Protein AF-A0A8T4RBD2-F1 (afdb_monomer)

Radius of gyration: 12.71 Å; Cα contacts (8 Å, |Δi|>4): 119; chains: 1; bounding box: 31×23×30 Å

Foldseek 3Di:
DDWDADPVQQKIKAFDADDDFPDWDDPDVQKIFTADPVGDTGIMMGHNCCVPPVPVVVVVPDDPDDDDD

Structure (mmCIF, N/CA/C/O backbone):
data_AF-A0A8T4RBD2-F1
#
_entry.id   AF-A0A8T4RBD2-F1
#
loop_
_atom_si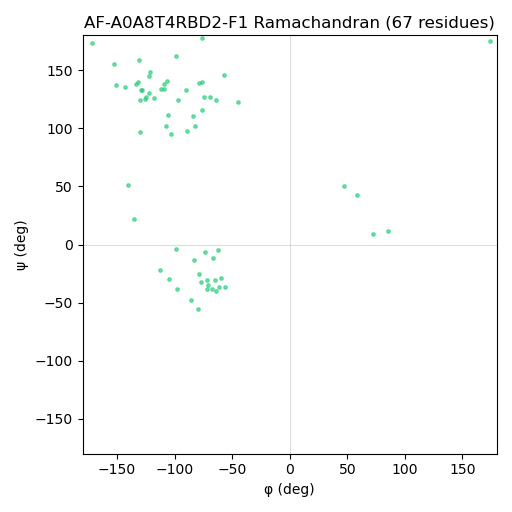te.group_PDB
_atom_site.id
_atom_site.type_symbol
_atom_site.label_atom_id
_atom_site.label_alt_id
_atom_site.label_comp_id
_atom_site.label_asym_id
_atom_site.label_entity_id
_atom_site.label_seq_id
_atom_site.pdbx_PDB_ins_code
_atom_site.Cartn_x
_atom_site.Cartn_y
_atom_site.Cartn_z
_atom_site.occupancy
_atom_site.B_iso_or_equiv
_atom_site.auth_seq_id
_atom_site.auth_comp_id
_atom_site.auth_asym_id
_atom_site.auth_atom_id
_atom_site.pdbx_PDB_model_num
ATOM 1 N N . MET A 1 1 ? 3.928 -4.015 13.126 1.00 85.81 1 MET A N 1
ATOM 2 C CA . MET A 1 1 ? 4.120 -3.481 11.757 1.00 85.81 1 MET A CA 1
ATOM 3 C C . MET A 1 1 ? 4.511 -4.636 10.839 1.00 85.81 1 MET A C 1
ATOM 5 O O . MET A 1 1 ? 5.179 -5.540 11.325 1.00 85.81 1 MET A O 1
ATOM 9 N N . LYS A 1 2 ? 4.071 -4.665 9.575 1.00 87.69 2 LYS A N 1
ATOM 10 C CA . LYS A 1 2 ? 4.423 -5.715 8.594 1.00 87.69 2 LYS A CA 1
ATOM 11 C C . LYS A 1 2 ? 4.594 -5.094 7.210 1.00 87.69 2 LYS A C 1
ATOM 13 O O . LYS A 1 2 ?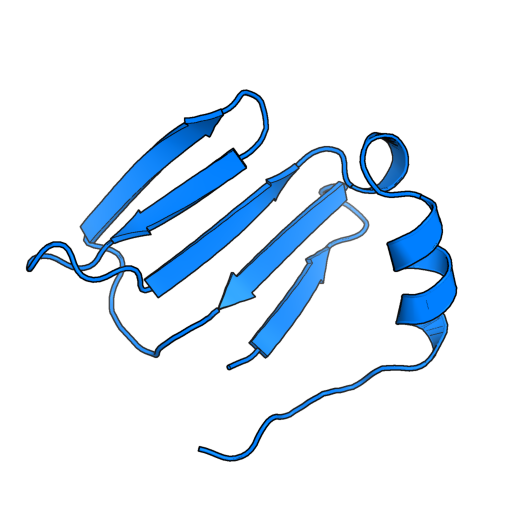 3.750 -4.296 6.823 1.00 87.69 2 LYS A O 1
ATOM 18 N N . ILE A 1 3 ? 5.637 -5.479 6.483 1.00 90.94 3 ILE A N 1
ATOM 19 C CA . ILE A 1 3 ? 5.838 -5.105 5.078 1.00 90.94 3 ILE A CA 1
ATOM 20 C C . ILE A 1 3 ? 5.624 -6.359 4.235 1.00 90.94 3 ILE A C 1
ATOM 22 O O . ILE A 1 3 ? 6.110 -7.432 4.591 1.00 90.94 3 ILE A O 1
ATOM 26 N N . THR A 1 4 ? 4.864 -6.241 3.155 1.00 90.75 4 THR A N 1
ATOM 27 C CA . THR A 1 4 ? 4.635 -7.314 2.184 1.00 90.75 4 THR A CA 1
ATOM 28 C C . THR A 1 4 ? 4.848 -6.778 0.788 1.00 90.75 4 THR A C 1
ATOM 30 O O . THR A 1 4 ? 4.424 -5.666 0.492 1.00 90.75 4 THR A O 1
ATOM 33 N N . TYR A 1 5 ? 5.469 -7.581 -0.059 1.00 91.44 5 TYR A N 1
ATOM 34 C CA . TYR A 1 5 ? 5.621 -7.295 -1.473 1.00 91.44 5 TYR A CA 1
ATOM 35 C C . TYR A 1 5 ? 4.999 -8.440 -2.269 1.00 91.44 5 TYR A C 1
ATOM 37 O O . TYR A 1 5 ? 5.251 -9.606 -1.962 1.00 91.44 5 TYR A O 1
ATOM 45 N N . ASP A 1 6 ? 4.155 -8.088 -3.229 1.00 91.44 6 ASP A N 1
ATOM 46 C CA . ASP A 1 6 ? 3.533 -8.992 -4.186 1.00 91.44 6 ASP A CA 1
ATOM 47 C C . ASP A 1 6 ? 4.217 -8.779 -5.540 1.00 91.44 6 ASP A C 1
ATOM 49 O O . ASP A 1 6 ? 4.119 -7.708 -6.143 1.00 91.44 6 ASP A O 1
ATOM 53 N N . GLU A 1 7 ? 4.973 -9.783 -5.985 1.00 90.62 7 GLU A N 1
ATOM 54 C CA . GLU A 1 7 ? 5.754 -9.694 -7.217 1.00 90.62 7 GLU A CA 1
ATOM 55 C C . GLU A 1 7 ? 4.884 -9.724 -8.481 1.00 90.62 7 GLU A C 1
ATOM 57 O O . GLU A 1 7 ? 5.263 -9.096 -9.478 1.00 90.62 7 GLU A O 1
ATOM 62 N N . ASP A 1 8 ? 3.741 -10.415 -8.430 1.00 93.00 8 ASP A N 1
ATOM 63 C CA . ASP A 1 8 ? 2.807 -10.538 -9.552 1.00 93.00 8 ASP A CA 1
ATOM 64 C C . ASP A 1 8 ? 2.078 -9.210 -9.781 1.00 93.00 8 ASP A C 1
ATOM 66 O O . ASP A 1 8 ? 1.881 -8.791 -10.923 1.00 93.00 8 ASP A O 1
ATOM 70 N N . ALA A 1 9 ? 1.723 -8.520 -8.694 1.00 94.25 9 ALA A N 1
ATOM 71 C CA . ALA A 1 9 ? 1.119 -7.190 -8.739 1.00 94.25 9 ALA A CA 1
ATOM 72 C C . ALA A 1 9 ? 2.140 -6.042 -8.886 1.00 94.25 9 ALA A C 1
ATOM 74 O O . ALA A 1 9 ? 1.733 -4.914 -9.156 1.00 94.25 9 ALA A O 1
ATOM 75 N N . ASP A 1 10 ? 3.438 -6.310 -8.691 1.00 94.69 10 ASP A N 1
ATOM 76 C CA . ASP A 1 10 ? 4.497 -5.299 -8.519 1.00 94.69 10 ASP A CA 1
ATOM 77 C C . ASP A 1 10 ? 4.094 -4.205 -7.513 1.00 94.69 10 ASP A C 1
ATOM 79 O O . ASP A 1 10 ? 4.154 -3.000 -7.782 1.00 94.69 10 ASP A O 1
ATOM 83 N N . ALA A 1 11 ? 3.629 -4.653 -6.344 1.00 95.25 11 ALA A N 1
ATOM 84 C CA . ALA A 1 11 ? 3.043 -3.800 -5.319 1.00 95.25 11 ALA A CA 1
ATOM 85 C C . ALA A 1 11 ? 3.601 -4.117 -3.928 1.00 95.25 11 ALA A C 1
ATOM 87 O O . ALA A 1 11 ? 3.745 -5.274 -3.531 1.00 95.25 11 ALA A O 1
ATOM 88 N N . MET A 1 12 ? 3.888 -3.077 -3.151 1.00 94.62 12 MET A N 1
ATOM 89 C CA . MET A 1 12 ? 4.297 -3.176 -1.755 1.00 94.62 12 MET A CA 1
ATOM 90 C C . MET A 1 12 ? 3.216 -2.606 -0.849 1.00 94.62 12 MET A C 1
ATOM 92 O O . MET A 1 12 ? 2.747 -1.492 -1.050 1.00 94.62 12 MET A O 1
ATOM 96 N N . TYR A 1 13 ? 2.897 -3.334 0.217 1.00 95.75 13 TYR A N 1
ATOM 97 C CA . TYR A 1 13 ? 2.038 -2.858 1.287 1.00 95.75 13 TYR A CA 1
ATOM 98 C C . TYR A 1 13 ? 2.788 -2.804 2.619 1.00 95.75 13 TYR A C 1
ATOM 100 O O . TYR A 1 13 ? 3.357 -3.792 3.089 1.00 95.75 13 TYR A O 1
ATOM 108 N N . ILE A 1 14 ? 2.756 -1.639 3.257 1.00 94.88 14 ILE A N 1
ATOM 109 C CA . ILE A 1 14 ? 3.331 -1.372 4.573 1.00 94.88 14 ILE A CA 1
ATOM 110 C C . ILE A 1 14 ? 2.181 -1.230 5.564 1.00 94.88 14 ILE A C 1
ATOM 112 O O . ILE A 1 14 ? 1.537 -0.187 5.664 1.00 94.88 14 ILE A O 1
ATOM 116 N N . LYS A 1 15 ? 1.934 -2.276 6.349 1.00 95.56 15 LYS A N 1
ATOM 117 C CA . LYS A 1 15 ? 0.944 -2.271 7.426 1.00 95.56 15 LYS A CA 1
ATOM 118 C C . LYS A 1 15 ? 1.540 -1.687 8.700 1.00 95.56 15 LYS A C 1
ATOM 120 O O . LYS A 1 15 ? 2.346 -2.342 9.371 1.00 95.56 15 LYS A O 1
ATOM 125 N N . LEU A 1 16 ? 1.084 -0.499 9.084 1.00 94.44 16 LEU A N 1
ATOM 126 C CA . LEU A 1 16 ? 1.538 0.186 10.295 1.00 94.44 16 LEU A CA 1
ATOM 127 C C . LEU A 1 16 ? 0.842 -0.383 11.534 1.00 94.44 16 LEU A C 1
ATOM 129 O O . LEU A 1 16 ? 1.505 -0.898 12.439 1.00 94.44 16 LEU A O 1
ATOM 133 N N . ILE A 1 17 ? -0.494 -0.379 11.537 1.00 93.56 17 ILE A N 1
ATOM 134 C CA . ILE A 1 17 ? -1.321 -0.846 12.657 1.00 93.56 17 ILE A CA 1
ATOM 135 C C . ILE A 1 17 ? -2.421 -1.806 12.192 1.00 93.56 17 ILE A C 1
ATOM 137 O O . ILE A 1 17 ? -2.791 -1.876 11.019 1.00 93.56 17 ILE A O 1
ATOM 141 N N . ARG A 1 18 ? -2.941 -2.614 13.120 1.00 93.12 18 ARG A N 1
ATOM 142 C CA . ARG A 1 18 ? -4.100 -3.476 12.850 1.00 93.12 18 ARG A CA 1
ATOM 143 C C . ARG A 1 18 ? -5.378 -2.641 12.913 1.00 93.12 18 ARG A C 1
ATOM 145 O O . ARG A 1 18 ? -5.542 -1.829 13.813 1.00 93.12 18 ARG A O 1
ATOM 152 N N . GLY A 1 19 ? -6.297 -2.890 11.989 1.00 95.00 19 GLY A N 1
ATOM 153 C CA . GLY A 1 19 ? -7.578 -2.201 11.924 1.00 95.00 19 GLY A CA 1
ATOM 154 C C . GLY A 1 19 ? -8.357 -2.601 10.679 1.00 95.00 19 GLY A C 1
ATOM 155 O O . GLY A 1 19 ? -7.854 -3.353 9.840 1.00 95.00 19 GLY A O 1
ATOM 156 N N . LYS A 1 20 ? -9.591 -2.107 10.582 1.00 97.56 20 LYS A N 1
ATOM 157 C CA . LYS A 1 20 ? -10.440 -2.268 9.402 1.00 97.56 20 LYS A CA 1
ATOM 158 C C . LYS A 1 20 ? -10.334 -1.015 8.542 1.00 97.56 20 LYS A C 1
ATOM 160 O O . LYS A 1 20 ? -10.625 0.076 9.031 1.00 97.56 20 LYS A O 1
ATOM 165 N N . VAL A 1 21 ? -9.966 -1.193 7.277 1.00 97.88 21 VAL A N 1
ATOM 166 C CA . VAL A 1 21 ? -9.949 -0.108 6.293 1.00 97.88 21 VAL A CA 1
ATOM 167 C C . VAL A 1 21 ? -11.376 0.388 6.085 1.00 97.88 21 VAL A C 1
ATOM 169 O O . VAL A 1 21 ? -12.285 -0.393 5.799 1.00 97.88 21 VAL A O 1
ATOM 172 N N . ALA 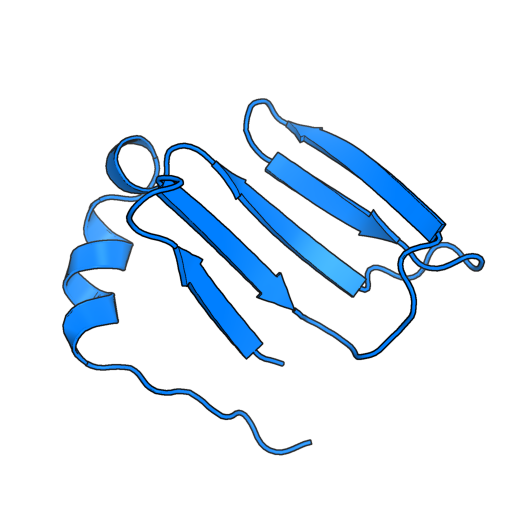A 1 22 ? -11.574 1.686 6.285 1.00 98.50 22 ALA A N 1
ATOM 173 C CA . ALA A 1 22 ? -12.822 2.379 5.987 1.00 98.50 22 ALA A CA 1
ATOM 174 C C . ALA A 1 22 ? -12.698 3.227 4.718 1.00 98.50 22 ALA A C 1
ATOM 176 O O . ALA A 1 22 ? -13.691 3.439 4.025 1.00 98.50 22 ALA A O 1
ATOM 177 N N . LYS A 1 23 ? -11.491 3.724 4.424 1.00 98.25 23 LYS A N 1
ATOM 178 C CA . LYS A 1 23 ? -11.214 4.542 3.247 1.00 98.25 23 LYS A CA 1
ATOM 179 C C . LYS A 1 23 ? -9.771 4.368 2.796 1.00 98.25 23 LYS A C 1
ATOM 181 O O . LYS A 1 23 ? -8.873 4.478 3.617 1.00 98.25 23 LYS A O 1
ATOM 186 N N . THR A 1 24 ? -9.576 4.246 1.493 1.00 98.38 24 THR A N 1
ATOM 187 C CA . THR A 1 24 ? -8.269 4.355 0.839 1.00 98.38 24 THR A CA 1
ATOM 188 C C . THR A 1 24 ? -8.214 5.688 0.097 1.00 98.38 24 THR A C 1
ATOM 190 O O . THR A 1 24 ? -9.227 6.142 -0.450 1.00 98.38 24 THR A O 1
ATOM 193 N N . LYS A 1 25 ? -7.070 6.370 0.124 1.00 98.44 25 LYS A N 1
ATOM 194 C CA . LYS A 1 25 ? -6.835 7.590 -0.661 1.00 98.44 25 LYS A CA 1
ATOM 195 C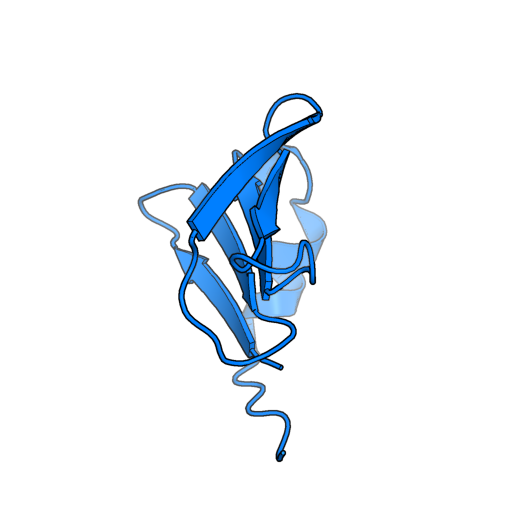 C . LYS A 1 25 ? -5.542 7.464 -1.439 1.00 98.44 25 LYS A C 1
ATOM 197 O O . LYS A 1 25 ? -4.521 7.148 -0.844 1.00 98.44 25 LYS A O 1
ATOM 202 N N . GLU A 1 26 ? -5.587 7.805 -2.716 1.00 98.12 26 GLU A N 1
ATOM 203 C CA . GLU A 1 26 ? -4.386 8.125 -3.479 1.00 98.12 26 GLU A CA 1
ATOM 204 C C . GLU A 1 26 ? -3.812 9.449 -2.958 1.00 98.12 26 GLU A C 1
ATOM 206 O O . GLU A 1 26 ? -4.546 10.433 -2.804 1.00 98.12 26 GLU A O 1
ATOM 211 N N . VAL A 1 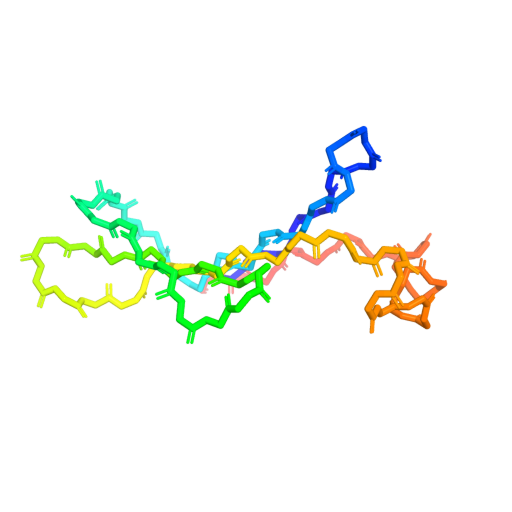27 ? -2.531 9.445 -2.600 1.00 97.25 27 VAL A N 1
ATOM 212 C CA . VAL A 1 27 ? -1.821 10.624 -2.069 1.00 97.25 27 VAL A CA 1
ATOM 213 C C . VAL A 1 27 ? -0.751 11.138 -3.026 1.00 97.25 27 VAL A C 1
ATOM 215 O O . VAL A 1 27 ? -0.399 12.312 -2.954 1.00 97.25 27 VAL A O 1
ATOM 218 N N . ASP A 1 28 ? -0.283 10.275 -3.920 1.00 95.94 28 ASP A N 1
ATOM 219 C CA . ASP A 1 28 ? 0.641 10.544 -5.019 1.00 95.94 28 ASP A CA 1
ATOM 220 C C . ASP A 1 28 ? 0.353 9.499 -6.112 1.00 95.94 28 ASP A C 1
ATOM 222 O O . ASP A 1 28 ? -0.159 8.421 -5.774 1.00 95.94 28 ASP A O 1
ATOM 226 N N . PRO A 1 29 ? 0.663 9.761 -7.393 1.00 95.00 29 PRO A N 1
ATOM 227 C CA . PRO A 1 29 ? 0.702 8.708 -8.396 1.00 95.00 29 PRO A CA 1
ATOM 228 C C . PRO A 1 29 ? 1.426 7.456 -7.881 1.00 95.00 29 PRO A C 1
ATOM 230 O O . PRO A 1 29 ? 2.588 7.503 -7.487 1.00 95.00 29 PRO A O 1
ATOM 233 N N . ASN A 1 30 ? 0.730 6.317 -7.906 1.00 96.44 30 ASN A N 1
ATOM 234 C CA . ASN A 1 30 ? 1.225 5.009 -7.450 1.00 96.44 30 ASN A CA 1
ATOM 235 C C . ASN A 1 30 ? 1.361 4.843 -5.927 1.00 96.44 30 ASN A C 1
ATOM 237 O O . ASN A 1 30 ? 1.903 3.828 -5.489 1.00 96.44 30 ASN A O 1
ATOM 241 N N . MET A 1 31 ? 0.869 5.785 -5.115 1.00 97.50 31 MET A N 1
ATOM 242 C CA . MET A 1 31 ? 0.866 5.667 -3.656 1.00 97.50 31 MET A CA 1
ATOM 243 C C . MET A 1 31 ? -0.527 5.860 -3.066 1.00 97.50 31 MET A C 1
ATOM 245 O O . MET A 1 31 ? -1.16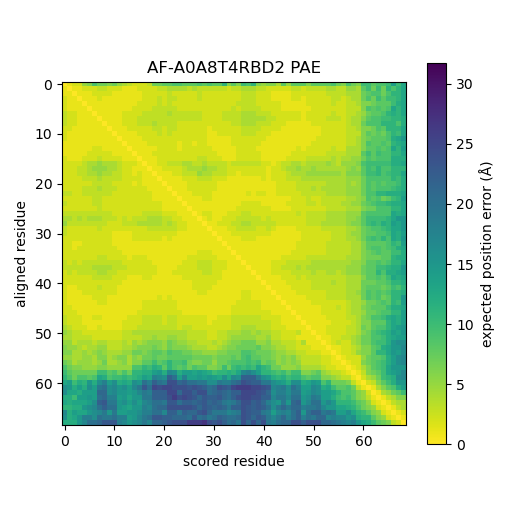4 6.909 -3.221 1.00 97.50 31 MET A O 1
ATOM 249 N N . MET A 1 32 ? -0.965 4.875 -2.287 1.00 98.31 32 MET A N 1
ATOM 250 C CA . MET A 1 32 ? -2.246 4.905 -1.592 1.00 98.31 32 MET A CA 1
ATOM 251 C C . MET A 1 32 ? -2.066 4.763 -0.083 1.00 98.31 32 MET A C 1
ATOM 253 O O . MET A 1 32 ? -1.141 4.121 0.406 1.00 98.31 32 MET A O 1
ATOM 257 N N . VAL A 1 33 ? -2.965 5.381 0.677 1.00 98.50 33 VAL A N 1
ATOM 258 C CA . VAL A 1 33 ? -2.983 5.323 2.139 1.00 98.50 33 VAL A CA 1
ATOM 259 C C . VAL A 1 33 ? -4.344 4.844 2.614 1.00 98.50 33 VAL A C 1
ATOM 261 O O . VAL A 1 33 ? -5.381 5.425 2.274 1.00 98.50 33 VAL A O 1
ATOM 264 N N . ASP A 1 34 ? -4.321 3.808 3.444 1.00 98.56 34 ASP A N 1
ATOM 265 C CA . ASP A 1 34 ? -5.495 3.241 4.089 1.00 98.56 34 ASP A CA 1
ATOM 266 C C . ASP A 1 34 ? -5.760 3.913 5.431 1.00 98.56 34 ASP A C 1
ATOM 268 O O . ASP A 1 34 ? -4.873 4.035 6.278 1.00 98.56 34 ASP A O 1
ATOM 272 N N . TYR A 1 35 ? -7.015 4.285 5.655 1.00 98.44 35 TYR A N 1
ATOM 273 C CA . TYR A 1 35 ? -7.502 4.922 6.870 1.00 98.44 35 TYR A CA 1
ATOM 274 C C . TYR A 1 35 ? -8.621 4.104 7.514 1.00 98.44 35 TYR A C 1
ATOM 276 O O . TYR A 1 35 ? -9.475 3.526 6.829 1.00 98.44 35 T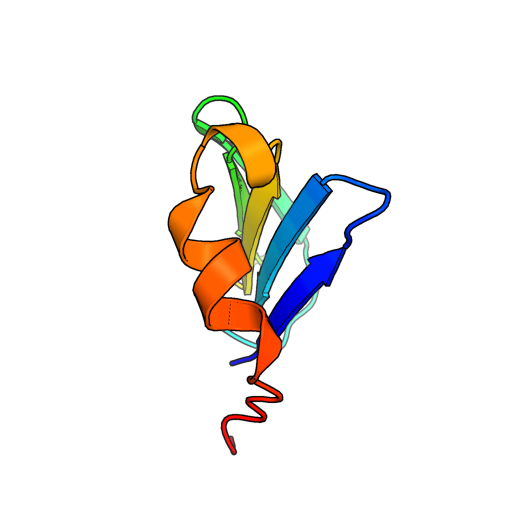YR A O 1
ATOM 284 N N . ASP A 1 36 ? -8.667 4.106 8.846 1.00 98.38 36 ASP A N 1
ATOM 285 C CA . ASP A 1 36 ? -9.840 3.650 9.593 1.00 98.38 36 ASP A CA 1
ATOM 286 C C . ASP A 1 36 ? -10.969 4.699 9.581 1.00 98.38 36 ASP A C 1
ATOM 288 O O . ASP A 1 36 ? -10.838 5.807 9.055 1.00 98.38 36 ASP A O 1
ATOM 292 N N . SER A 1 37 ? -12.110 4.363 10.188 1.00 98.12 37 SER A N 1
ATOM 293 C CA . SER A 1 37 ? -13.269 5.263 10.252 1.00 98.12 37 SER A CA 1
ATOM 294 C C . SER A 1 37 ? -13.039 6.522 11.100 1.00 98.12 37 SER A C 1
ATOM 296 O O . SER A 1 37 ? -13.880 7.416 11.089 1.00 98.12 37 SER A O 1
ATOM 298 N N . LYS A 1 38 ? -11.946 6.583 11.870 1.00 97.81 38 LYS A N 1
ATOM 299 C CA . LYS A 1 38 ? -11.547 7.727 12.702 1.00 97.81 38 LYS A CA 1
ATOM 300 C C . LYS A 1 38 ? -10.478 8.589 12.022 1.00 97.81 38 LYS A C 1
ATOM 302 O O . LYS A 1 38 ? -10.121 9.629 12.565 1.00 97.81 38 LYS A O 1
ATOM 307 N N . GLY A 1 39 ? -9.991 8.185 10.848 1.00 96.81 39 GLY A N 1
ATOM 308 C CA . GLY A 1 39 ? -8.937 8.881 10.114 1.00 96.81 39 GLY A CA 1
ATOM 309 C C . GLY A 1 39 ? -7.517 8.504 10.540 1.00 96.81 39 GLY A C 1
ATOM 310 O O . GLY A 1 39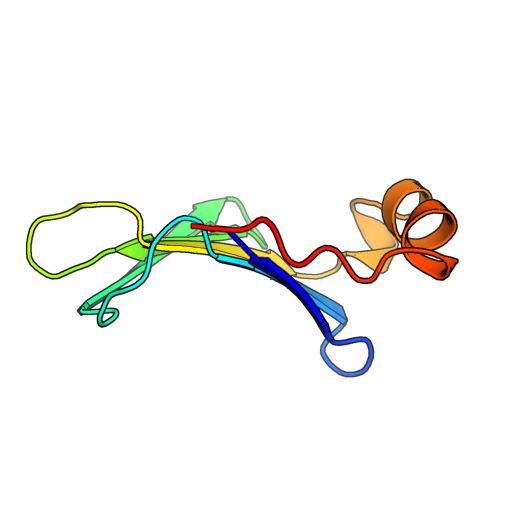 ? -6.580 9.182 10.123 1.00 96.81 39 GLY A O 1
ATOM 311 N N . ASN A 1 40 ? -7.327 7.442 11.330 1.00 97.56 40 ASN A N 1
ATOM 312 C CA . ASN A 1 40 ? -5.990 6.927 11.629 1.00 97.56 40 ASN A CA 1
ATOM 313 C C . ASN A 1 40 ? -5.449 6.155 10.425 1.00 97.56 40 ASN A C 1
ATOM 315 O O . ASN A 1 40 ? -6.190 5.388 9.807 1.00 97.56 40 ASN A O 1
ATOM 319 N N . ILE A 1 41 ? -4.159 6.310 10.128 1.00 97.81 41 ILE A N 1
ATOM 320 C CA . ILE A 1 41 ? -3.496 5.568 9.051 1.00 97.81 41 ILE A CA 1
ATOM 321 C C . ILE A 1 41 ? -3.277 4.117 9.488 1.00 97.81 41 ILE A C 1
ATOM 323 O O . ILE A 1 41 ? -2.683 3.858 10.534 1.00 97.81 41 ILE A O 1
ATOM 327 N N . LEU A 1 42 ? -3.734 3.176 8.666 1.00 98.06 42 LEU A N 1
ATOM 328 C CA . LEU A 1 42 ? -3.583 1.735 8.864 1.00 98.06 42 LEU A CA 1
ATOM 329 C C . LEU A 1 42 ? -2.410 1.160 8.068 1.00 98.06 42 LEU A C 1
ATOM 331 O O . LEU A 1 42 ? -1.690 0.293 8.575 1.00 98.06 42 LEU A O 1
ATOM 335 N N . GLY A 1 43 ? -2.201 1.656 6.851 1.00 97.88 43 GLY A N 1
ATOM 336 C CA . GLY A 1 43 ? -1.125 1.209 5.982 1.00 97.88 43 GLY A CA 1
ATOM 337 C C . GLY A 1 43 ? -0.961 2.061 4.732 1.00 97.88 43 GLY A C 1
ATOM 338 O O . GLY A 1 43 ? -1.737 2.986 4.487 1.00 97.88 43 GLY A O 1
ATOM 339 N N . ILE A 1 44 ? 0.099 1.758 3.993 1.00 97.88 44 ILE A N 1
ATOM 340 C CA . ILE A 1 44 ? 0.502 2.447 2.768 1.00 97.88 44 ILE A CA 1
ATOM 341 C C . ILE A 1 44 ? 0.705 1.391 1.689 1.00 97.88 44 ILE A C 1
ATOM 343 O O . ILE A 1 44 ? 1.375 0.392 1.939 1.00 97.88 44 ILE A O 1
ATOM 347 N N . GLU A 1 45 ? 0.149 1.623 0.511 1.00 97.69 45 GLU A N 1
ATOM 348 C CA . GLU A 1 45 ? 0.364 0.825 -0.690 1.00 97.69 45 GLU A CA 1
ATOM 349 C C . GLU A 1 45 ? 1.202 1.622 -1.692 1.00 97.69 45 GLU A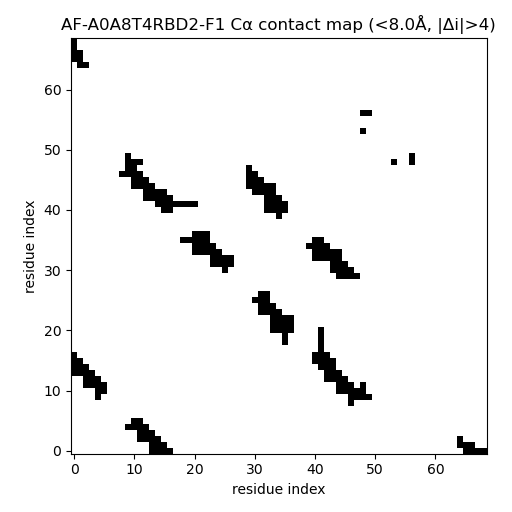 C 1
ATOM 351 O O . GLU A 1 45 ? 1.002 2.827 -1.855 1.00 97.69 45 GLU A O 1
ATOM 356 N N . ILE A 1 46 ? 2.157 0.952 -2.329 1.00 97.06 46 ILE A N 1
ATOM 357 C CA . ILE A 1 46 ? 3.054 1.508 -3.341 1.00 97.06 46 ILE A CA 1
ATOM 358 C C . ILE A 1 46 ? 3.027 0.565 -4.542 1.00 97.06 46 ILE A C 1
ATOM 360 O O . ILE A 1 46 ? 3.318 -0.620 -4.387 1.00 97.06 46 ILE A O 1
ATOM 364 N N . LEU A 1 47 ? 2.699 1.082 -5.722 1.00 96.56 47 LEU A N 1
ATOM 365 C CA . LEU A 1 47 ? 2.684 0.336 -6.984 1.00 96.56 47 LEU A CA 1
ATOM 366 C C . LEU A 1 47 ? 3.964 0.590 -7.791 1.00 96.56 47 LEU A C 1
ATOM 368 O O . LEU A 1 47 ? 4.649 1.587 -7.570 1.00 96.56 47 LEU A O 1
ATOM 372 N N . PHE A 1 48 ? 4.257 -0.285 -8.755 1.00 96.12 48 PHE A N 1
ATOM 373 C CA . PHE A 1 48 ? 5.417 -0.188 -9.655 1.00 96.12 48 PHE A CA 1
ATOM 374 C C . PHE A 1 48 ? 6.757 -0.154 -8.905 1.00 96.12 48 PHE A C 1
ATOM 376 O O . PHE A 1 48 ? 7.664 0.627 -9.212 1.00 96.12 48 PHE A O 1
ATOM 383 N N . VAL A 1 49 ? 6.889 -0.998 -7.880 1.00 94.19 49 VAL A N 1
ATOM 384 C CA . VAL A 1 49 ? 8.046 -1.013 -6.972 1.00 94.19 49 VAL A CA 1
ATOM 385 C C . VAL A 1 49 ? 9.340 -1.331 -7.719 1.00 94.19 49 VAL A C 1
ATOM 387 O O . VAL A 1 49 ? 10.378 -0.738 -7.416 1.00 94.19 49 VAL A O 1
ATOM 390 N N . LYS A 1 50 ? 9.299 -2.218 -8.722 1.00 93.19 50 LYS A N 1
ATOM 391 C CA . LYS A 1 50 ? 10.462 -2.538 -9.570 1.00 93.19 50 LYS A CA 1
ATOM 392 C C . LYS A 1 50 ? 11.047 -1.299 -10.247 1.00 93.19 50 LYS A C 1
ATOM 394 O O . LYS A 1 50 ? 12.267 -1.212 -10.379 1.00 93.19 50 LYS A O 1
ATOM 399 N N . GLU A 1 51 ? 10.203 -0.355 -10.657 1.00 93.19 51 GLU A N 1
ATOM 400 C CA . GLU A 1 51 ? 10.617 0.879 -11.330 1.00 93.19 51 GLU A CA 1
ATOM 401 C C . GLU A 1 51 ? 10.987 1.981 -10.331 1.00 93.19 51 GLU A C 1
ATOM 403 O O . GLU A 1 51 ? 12.048 2.596 -10.449 1.00 93.19 51 GLU A O 1
ATOM 408 N N . LEU A 1 52 ? 10.144 2.205 -9.320 1.00 91.25 52 LEU A N 1
ATOM 409 C CA . LEU A 1 52 ? 10.311 3.306 -8.367 1.00 91.25 52 LEU A CA 1
ATOM 410 C C . LEU A 1 52 ? 11.398 3.034 -7.322 1.00 91.25 52 LEU A C 1
ATOM 412 O O . LEU A 1 52 ? 12.046 3.963 -6.836 1.00 91.25 52 LEU A O 1
ATOM 416 N N . MET A 1 53 ? 11.592 1.770 -6.938 1.00 89.12 53 MET A N 1
ATOM 417 C CA . MET A 1 53 ? 12.444 1.371 -5.813 1.00 89.12 53 MET A CA 1
ATOM 418 C C . MET A 1 53 ? 13.270 0.098 -6.101 1.00 89.12 53 MET A C 1
ATOM 420 O O . MET A 1 53 ? 13.308 -0.817 -5.272 1.00 89.12 53 MET A O 1
ATOM 424 N N . PRO A 1 54 ? 14.012 0.023 -7.224 1.00 85.88 54 PRO A N 1
ATOM 425 C CA . PRO A 1 54 ? 14.725 -1.192 -7.635 1.00 85.88 54 PRO A CA 1
ATOM 426 C C . PRO A 1 54 ? 15.766 -1.674 -6.614 1.00 85.88 54 PRO A C 1
ATOM 428 O O . PRO A 1 54 ? 16.053 -2.868 -6.534 1.00 85.88 54 PRO A O 1
ATOM 431 N N . SER A 1 55 ? 16.351 -0.764 -5.828 1.00 85.88 55 SER A N 1
ATOM 432 C CA . SER A 1 55 ? 17.324 -1.116 -4.787 1.00 85.88 55 SER A CA 1
ATOM 433 C C . SER A 1 55 ? 16.678 -1.833 -3.602 1.00 85.88 55 SER A C 1
ATOM 435 O O . SER A 1 55 ? 17.273 -2.765 -3.074 1.00 85.88 55 SER A O 1
ATOM 437 N N . ILE A 1 56 ? 15.442 -1.473 -3.235 1.00 81.56 56 ILE A N 1
ATOM 438 C CA . ILE A 1 56 ? 14.745 -2.111 -2.111 1.00 81.56 56 ILE A CA 1
ATOM 439 C C . ILE A 1 56 ? 14.490 -3.590 -2.402 1.00 81.56 56 ILE A C 1
ATOM 441 O O . ILE A 1 56 ? 14.700 -4.428 -1.533 1.00 81.56 56 ILE A O 1
ATOM 445 N N . LEU A 1 57 ? 14.113 -3.937 -3.635 1.00 80.31 57 LEU A N 1
ATOM 446 C CA . LEU A 1 57 ? 13.868 -5.333 -4.008 1.00 80.31 57 LEU A CA 1
ATOM 447 C C . LEU A 1 57 ? 15.129 -6.204 -3.935 1.00 80.31 57 LEU A C 1
ATOM 449 O O . LEU A 1 57 ? 15.037 -7.391 -3.628 1.00 80.31 57 LEU A O 1
ATOM 453 N N . LYS A 1 58 ? 16.309 -5.622 -4.182 1.00 75.00 58 LYS A N 1
ATOM 454 C CA . LYS A 1 58 ? 17.589 -6.332 -4.037 1.00 75.00 58 LYS A CA 1
ATOM 455 C C . LYS A 1 58 ? 17.883 -6.658 -2.574 1.00 75.00 58 LYS A C 1
ATOM 457 O O . LYS A 1 58 ? 18.351 -7.755 -2.284 1.00 75.00 58 LYS A O 1
ATOM 462 N N . ASP A 1 59 ? 17.549 -5.744 -1.667 1.00 71.81 59 ASP A N 1
ATOM 463 C CA . ASP A 1 59 ? 17.763 -5.915 -0.227 1.00 71.81 59 ASP A CA 1
ATOM 464 C C . ASP A 1 59 ? 16.686 -6.809 0.425 1.00 71.81 59 ASP A C 1
ATOM 466 O O . ASP A 1 59 ? 16.944 -7.480 1.426 1.00 71.81 59 ASP A O 1
ATOM 470 N N . MET A 1 60 ? 15.489 -6.886 -0.169 1.00 65.06 60 MET A N 1
ATOM 471 C CA . MET A 1 60 ? 14.372 -7.718 0.302 1.00 65.06 60 MET A CA 1
ATOM 472 C C . MET A 1 60 ? 14.540 -9.224 0.053 1.00 65.06 60 MET A C 1
ATOM 474 O O . MET A 1 60 ? 13.750 -10.002 0.582 1.00 65.06 60 MET A O 1
ATOM 478 N N . GLN A 1 61 ? 15.583 -9.669 -0.660 1.00 52.81 61 GLN A N 1
ATOM 479 C CA . GLN A 1 61 ? 15.860 -11.101 -0.866 1.00 52.81 61 GLN A CA 1
ATOM 480 C C . GLN A 1 61 ? 16.158 -11.877 0.439 1.00 52.81 61 GLN A C 1
ATOM 482 O O . GLN A 1 61 ? 16.284 -13.096 0.391 1.00 52.81 61 GLN A O 1
ATOM 487 N N . ASN A 1 62 ? 16.245 -11.207 1.601 1.00 47.53 62 ASN A N 1
ATOM 488 C CA . ASN A 1 62 ? 16.649 -11.811 2.878 1.00 47.53 62 ASN A CA 1
ATOM 489 C C . ASN A 1 62 ? 15.792 -11.423 4.106 1.00 47.53 62 ASN A C 1
ATOM 491 O O . ASN A 1 62 ? 16.293 -11.494 5.228 1.00 47.53 62 ASN A O 1
ATOM 495 N N . ILE A 1 63 ? 14.539 -10.972 3.954 1.00 51.91 63 ILE A N 1
ATOM 496 C CA . ILE A 1 63 ? 13.815 -10.344 5.078 1.00 51.91 63 ILE A CA 1
ATOM 497 C C . ILE A 1 63 ? 12.405 -10.927 5.293 1.00 51.91 63 ILE A C 1
ATOM 499 O O . ILE A 1 63 ? 11.430 -10.456 4.714 1.00 51.91 63 ILE A O 1
ATOM 503 N N . GLU A 1 64 ? 12.275 -11.876 6.227 1.00 48.09 64 GLU A N 1
ATOM 504 C CA . GLU A 1 64 ? 11.038 -12.072 7.000 1.00 48.09 64 GLU A CA 1
ATOM 505 C C . GLU A 1 64 ? 11.114 -11.192 8.256 1.00 48.09 64 GLU A C 1
ATOM 507 O O . GLU A 1 64 ? 11.753 -11.546 9.244 1.00 48.09 64 GLU A O 1
ATOM 512 N N . VAL A 1 65 ? 10.492 -10.009 8.228 1.00 53.91 65 VAL A N 1
ATOM 513 C CA . VAL A 1 65 ? 10.381 -9.157 9.424 1.00 53.91 65 VAL A CA 1
ATOM 514 C C . VAL A 1 65 ? 8.974 -9.267 9.988 1.00 53.91 65 VAL A C 1
ATOM 516 O O . VAL A 1 65 ? 8.046 -8.557 9.593 1.00 53.91 65 VAL A O 1
ATOM 519 N N . GLU A 1 66 ? 8.827 -10.158 10.963 1.00 48.69 66 GLU A N 1
ATOM 520 C CA . GLU A 1 66 ? 7.803 -10.007 11.988 1.00 48.69 66 GLU A CA 1
ATOM 521 C C . GLU A 1 66 ? 8.341 -9.044 13.046 1.00 48.69 66 GLU A C 1
ATOM 523 O O . GLU A 1 66 ? 9.169 -9.412 13.874 1.00 48.69 66 GLU A O 1
ATOM 528 N N . VAL A 1 67 ? 7.890 -7.786 13.019 1.00 48.12 67 VAL A N 1
ATOM 529 C CA . VAL A 1 67 ? 8.108 -6.890 14.162 1.00 48.12 67 VAL A CA 1
ATOM 530 C C . VAL A 1 67 ? 7.113 -7.307 15.249 1.00 48.12 67 VAL A C 1
ATOM 532 O O . VAL A 1 67 ? 5.902 -7.189 14.998 1.00 48.12 67 VAL A O 1
ATOM 535 N N . PRO A 1 68 ? 7.566 -7.789 16.424 1.00 43.09 68 PRO A N 1
ATOM 536 C CA . PRO A 1 68 ? 6.672 -8.094 17.533 1.00 43.09 68 PRO A CA 1
ATOM 537 C C . PRO A 1 68 ? 5.870 -6.848 17.916 1.00 43.09 68 PRO A C 1
ATOM 539 O O . PRO A 1 68 ? 6.348 -5.721 17.764 1.00 43.09 68 PRO A O 1
ATOM 542 N N . ALA A 1 69 ? 4.626 -7.074 18.338 1.00 52.66 69 ALA A N 1
ATOM 543 C CA . ALA A 1 69 ? 3.726 -6.025 18.808 1.00 52.66 69 ALA A CA 1
ATOM 544 C C . ALA A 1 69 ? 4.230 -5.371 20.100 1.00 52.66 69 ALA A C 1
ATOM 546 O O . ALA A 1 69 ? 4.834 -6.097 20.922 1.00 52.66 69 ALA A O 1
#

pLDDT: mean 87.64, std 16.05, range [43.09, 98.56]

Solvent-accessible surface area (backbone atoms only — not comparable to full-atom values): 4063 Å² total; per-residue (Å²): 74,42,72,49,73,43,78,90,75,29,30,36,39,40,36,58,49,91,78,64,77,65,45,76,40,78,81,47,95,57,29,34,39,30,17,31,88,86,67,49,73,28,30,39,39,36,48,52,36,70,77,79,40,51,68,58,61,66,65,53,79,77,67,90,63,82,51,80,129

Mean predicted aligned error: 5.36 Å

Nearest PDB structures (foldseek):
  2e2x-assembly1_A  TM=3.644E-01  e=1.078E+00  Homo sapiens
  7r03-assembly1_B  TM=3.593E-01  e=2.047E+00  Homo sapiens
  7r03-assembly1_A  TM=4.205E-01  e=5.356E+00  Homo sapiens
  2dhi-assembly1_A  TM=2.649E-01  e=3.419E+00  Mus musculus

Secondary structure (DSSP, 8-state):
-EEEEETTTTEEEEE-S-----EEEEEETTEEEEE-TTS-EEEEEEE-HHHH-HHHHHHGGG-------

Sequence (69 aa):
MKITYDEDADAMYIKLIRGKVAKTKEVDPNMMVDYDSKGNILGIEILFVKELMPSILKDMQNIEVEVPA